Protein AF-A0A955N0M3-F1 (afdb_monomer)

Nearest PDB structures (foldseek):
  7ne9-assembly1_CCC  TM=6.932E-01  e=6.214E-04  Parasynechococcus marenigrum WH 8102
  7ne9-assembly1_DDD  TM=6.493E-01  e=1.982E-03  Parasynechococcus marenigrum WH 8102
  5nbc-assembly1_C  TM=6.525E-01  e=3.421E-03  Francisella tularensis
  2rgv-assembly1_A  TM=7.188E-01  e=2.837E-02  Bacillus subtilis
  8fr8-assembly1_H  TM=5.481E-01  e=6.659E+00  Mycolicibacterium smegmatis MC2 155

Sequence (55 aa):
YEMNGKRHHHHFVCRVCGRVFDIEGCPGQIEAMTPKGFLVEDHEIFLYGRCEECR

Radius of gyration: 14.5 Å; Cα contacts (8 Å, |Δi|>4): 60; chains: 1; bounding box: 27×32×39 Å

Solvent-accessible surface area (backbone atoms only — not comparable to full-atom values): 3835 Å² total; per-residue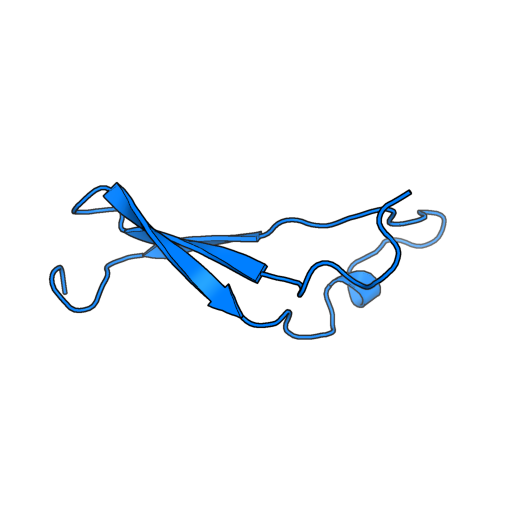 (Å²): 136,88,80,78,81,75,76,58,59,29,40,34,35,19,77,79,82,64,51,74,42,83,39,82,60,69,78,93,49,64,76,77,69,57,59,91,95,66,84,85,89,78,88,85,53,80,46,77,49,64,45,85,94,64,105

pLDDT: mean 78.16, std 16.76, range [34.84, 97.06]

Structure (mmCIF, N/CA/C/O backbone):
data_AF-A0A955N0M3-F1
#
_entry.id   AF-A0A955N0M3-F1
#
loop_
_atom_site.group_PDB
_atom_site.id
_atom_site.type_symbol
_atom_site.label_atom_id
_atom_site.label_alt_id
_atom_site.label_comp_id
_atom_site.label_asym_id
_atom_site.label_entity_id
_atom_site.label_seq_id
_atom_site.pdbx_PDB_ins_code
_atom_site.Cartn_x
_atom_site.Cartn_y
_atom_site.Cartn_z
_atom_site.occupancy
_atom_site.B_iso_or_equiv
_atom_site.auth_seq_id
_atom_site.auth_comp_id
_atom_site.auth_asym_id
_atom_site.auth_atom_id
_atom_site.pdbx_PDB_model_num
ATOM 1 N N . TYR A 1 1 ? 11.833 25.163 -4.460 1.00 37.84 1 TYR A N 1
ATOM 2 C CA . TYR A 1 1 ? 12.847 24.101 -4.551 1.00 37.84 1 TYR A CA 1
ATOM 3 C C . TYR A 1 1 ? 13.063 23.564 -3.152 1.00 37.84 1 TYR A C 1
ATOM 5 O O . TYR A 1 1 ? 13.770 24.193 -2.379 1.00 37.84 1 TYR A O 1
ATOM 13 N N . GLU A 1 2 ? 12.395 22.467 -2.801 1.00 34.84 2 GLU A N 1
ATOM 14 C CA . GLU A 1 2 ? 12.767 21.697 -1.613 1.00 34.84 2 GLU A CA 1
ATOM 15 C C . GLU A 1 2 ? 13.883 20.738 -2.035 1.00 34.84 2 GLU A C 1
ATOM 17 O O . GLU A 1 2 ? 13.668 19.795 -2.792 1.00 34.84 2 GLU A O 1
ATOM 22 N N . MET A 1 3 ? 15.108 21.080 -1.636 1.00 47.16 3 MET A N 1
ATOM 23 C CA . MET A 1 3 ? 16.251 20.173 -1.605 1.00 47.16 3 MET A CA 1
ATOM 24 C C . MET A 1 3 ? 16.168 19.340 -0.317 1.00 47.16 3 MET A C 1
ATOM 26 O O . MET A 1 3 ? 15.731 19.861 0.704 1.00 47.16 3 MET A O 1
ATOM 30 N N . ASN A 1 4 ? 16.685 18.111 -0.371 1.00 38.69 4 ASN A N 1
ATOM 31 C CA . ASN A 1 4 ? 16.797 17.082 0.677 1.00 38.69 4 ASN A CA 1
ATOM 32 C C . ASN A 1 4 ? 15.678 16.044 0.745 1.00 38.69 4 ASN A C 1
ATOM 34 O O . ASN A 1 4 ? 14.521 16.341 1.017 1.00 38.69 4 ASN A O 1
ATOM 38 N N . GLY A 1 5 ? 16.116 14.794 0.549 1.00 44.66 5 GLY A N 1
ATOM 39 C CA . GLY A 1 5 ? 15.347 13.562 0.574 1.00 44.66 5 GLY A CA 1
ATOM 40 C C . GLY A 1 5 ? 14.204 13.577 1.573 1.00 44.66 5 GLY A C 1
ATOM 41 O O . GLY A 1 5 ? 14.417 13.524 2.786 1.00 44.66 5 GLY A O 1
ATOM 42 N N . LYS A 1 6 ? 12.983 13.581 1.030 1.00 47.41 6 LYS A N 1
ATOM 43 C CA . LYS A 1 6 ? 11.810 13.123 1.762 1.00 47.41 6 LYS A CA 1
ATOM 44 C C . LYS A 1 6 ? 12.189 11.771 2.346 1.00 47.41 6 LYS A C 1
ATOM 46 O O . LYS A 1 6 ? 12.460 10.831 1.600 1.00 47.41 6 LYS A O 1
ATOM 51 N N . ARG A 1 7 ? 12.316 11.717 3.673 1.00 54.44 7 ARG A N 1
ATOM 52 C CA . ARG A 1 7 ? 12.562 10.477 4.409 1.00 54.44 7 ARG A CA 1
ATOM 53 C C . ARG A 1 7 ? 11.538 9.482 3.886 1.00 54.44 7 ARG A C 1
ATOM 55 O O . ARG A 1 7 ? 10.339 9.740 3.979 1.00 54.44 7 ARG A O 1
ATOM 62 N N . HIS A 1 8 ? 12.030 8.434 3.238 1.00 66.38 8 HIS A N 1
ATOM 63 C CA . HIS A 1 8 ? 11.192 7.432 2.614 1.00 66.38 8 HIS A CA 1
ATOM 64 C C . HIS A 1 8 ? 10.341 6.787 3.716 1.00 66.38 8 HIS A C 1
ATOM 66 O O . HIS A 1 8 ? 10.884 6.089 4.576 1.00 66.38 8 HIS A O 1
ATOM 72 N N . HIS A 1 9 ? 9.045 7.091 3.737 1.00 72.56 9 HIS A N 1
ATOM 73 C CA . HIS A 1 9 ? 8.094 6.574 4.715 1.00 72.56 9 HIS A CA 1
ATOM 74 C C . HIS A 1 9 ? 7.015 5.775 3.997 1.00 72.56 9 HIS A C 1
ATOM 76 O O . HIS A 1 9 ? 6.620 6.097 2.879 1.00 72.56 9 HIS A O 1
ATOM 82 N N . HIS A 1 10 ? 6.573 4.702 4.637 1.00 81.38 10 HIS A N 1
ATOM 83 C CA . HIS A 1 10 ? 5.483 3.853 4.177 1.00 81.38 10 HIS A CA 1
ATOM 84 C C . HIS A 1 10 ? 4.277 4.047 5.070 1.00 81.38 10 HIS A C 1
ATOM 86 O O . HIS A 1 10 ? 4.407 4.437 6.228 1.00 81.38 10 HIS A O 1
ATOM 92 N N . HIS A 1 11 ? 3.106 3.704 4.557 1.00 89.50 11 HIS A N 1
ATOM 93 C CA . HIS A 1 11 ? 1.875 3.783 5.322 1.00 89.50 11 HIS A CA 1
ATOM 94 C C . HIS A 1 11 ? 1.442 2.381 5.747 1.00 89.50 11 HIS A C 1
ATOM 96 O O . HIS A 1 11 ? 1.329 1.473 4.925 1.00 89.50 11 HIS A O 1
ATOM 102 N N . PHE A 1 12 ? 1.140 2.191 7.026 1.00 90.56 12 PHE A N 1
ATOM 103 C CA . PHE A 1 12 ? 0.427 1.017 7.518 1.00 90.56 12 PHE A CA 1
ATOM 104 C C . PHE A 1 12 ? -1.000 1.381 7.887 1.00 90.56 12 PHE A C 1
ATOM 106 O O . PHE A 1 12 ? -1.232 2.305 8.657 1.00 90.56 12 PHE A O 1
ATOM 113 N N . VAL A 1 13 ? -1.964 0.615 7.392 1.00 94.75 13 VAL A N 1
ATOM 114 C CA . VAL A 1 13 ? -3.390 0.835 7.619 1.00 94.75 13 VAL A CA 1
ATOM 115 C C . VAL A 1 13 ? -3.974 -0.329 8.413 1.00 94.75 13 VAL A C 1
ATOM 117 O O . VAL A 1 13 ? -3.985 -1.485 7.969 1.00 94.75 13 VAL A O 1
ATOM 120 N N . CYS A 1 14 ? -4.523 -0.026 9.588 1.00 96.62 14 CYS A N 1
ATOM 121 C CA . CYS A 1 14 ? -5.259 -1.002 10.378 1.00 96.62 14 CYS A CA 1
ATOM 122 C C . CYS A 1 14 ? -6.629 -1.282 9.742 1.00 96.62 14 CYS A C 1
ATOM 124 O O . CYS A 1 14 ? -7.467 -0.394 9.622 1.00 96.62 14 CYS A O 1
ATOM 126 N N . ARG A 1 15 ? -6.904 -2.539 9.397 1.00 95.94 15 ARG A N 1
ATOM 127 C CA . ARG A 1 15 ? -8.179 -2.993 8.818 1.00 95.94 15 ARG A CA 1
ATOM 128 C C . ARG A 1 15 ? -9.338 -3.032 9.819 1.00 95.94 15 ARG A C 1
ATOM 130 O O . ARG A 1 15 ? -10.468 -3.234 9.398 1.00 95.94 15 ARG A O 1
ATOM 137 N N . VAL A 1 16 ? -9.06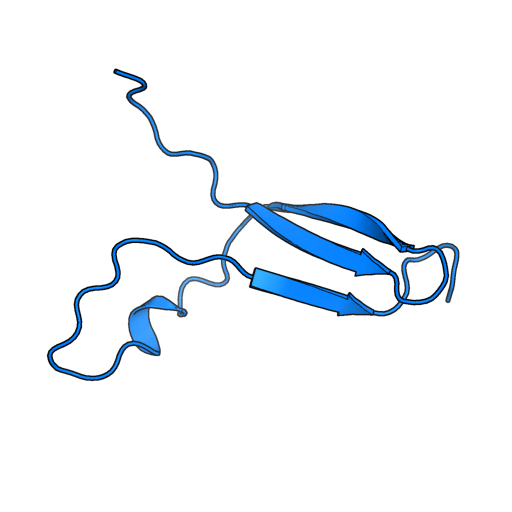6 -2.872 11.115 1.00 97.06 16 VAL A N 1
ATOM 138 C CA . VAL A 1 16 ? -10.086 -2.917 12.176 1.00 97.06 16 VAL A CA 1
ATOM 139 C C . VAL A 1 16 ? -10.533 -1.510 12.564 1.00 97.06 16 VAL A C 1
ATOM 141 O O . VAL A 1 16 ? -11.717 -1.210 12.497 1.00 97.06 16 VAL A O 1
ATOM 144 N N . CYS A 1 17 ? -9.595 -0.633 12.932 1.00 96.81 17 CYS A N 1
ATOM 145 C CA . CYS A 1 17 ? -9.913 0.735 13.354 1.00 96.81 17 CYS A CA 1
ATOM 146 C C . CYS A 1 17 ? -9.709 1.794 12.262 1.00 96.81 17 CYS A C 1
ATOM 148 O O . CYS A 1 17 ? -10.032 2.955 12.484 1.00 96.81 17 CYS A O 1
ATOM 150 N N . GLY A 1 18 ? -9.141 1.432 11.108 1.00 94.31 18 GLY A N 1
ATOM 151 C CA . GLY A 1 18 ? -8.895 2.359 9.998 1.00 94.31 18 GLY A CA 1
ATOM 152 C C . GLY A 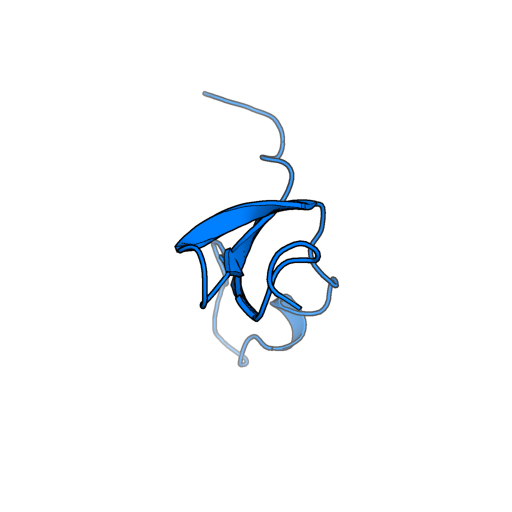1 18 ? -7.723 3.323 10.204 1.00 94.31 18 GLY A C 1
ATOM 153 O O . GLY A 1 18 ? -7.440 4.115 9.311 1.00 94.31 18 GLY A O 1
ATOM 154 N N . ARG A 1 19 ? -7.031 3.277 11.352 1.00 94.81 19 ARG A N 1
ATOM 155 C CA . ARG A 1 19 ? -5.893 4.166 11.628 1.00 94.81 19 ARG A CA 1
ATOM 156 C C . ARG A 1 19 ? -4.727 3.904 10.678 1.00 94.81 19 ARG A C 1
ATOM 158 O O . ARG A 1 19 ? -4.421 2.746 10.381 1.00 94.81 19 ARG A O 1
ATOM 165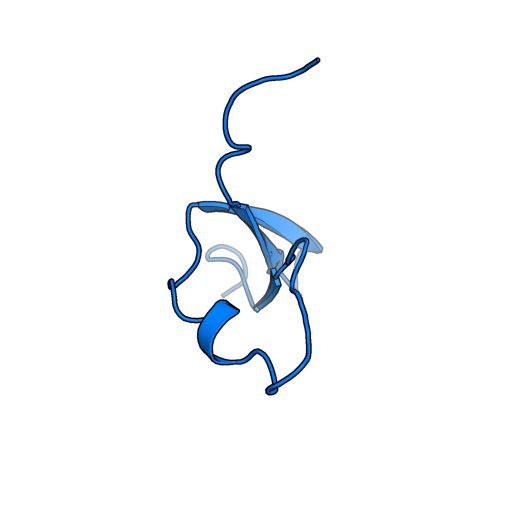 N N . VAL A 1 20 ? -4.089 4.993 10.253 1.00 92.75 20 VAL A N 1
ATOM 166 C CA . VAL A 1 20 ? -2.893 5.005 9.407 1.00 92.75 20 VAL A CA 1
ATOM 167 C C . VAL A 1 20 ? -1.682 5.350 10.269 1.00 92.75 20 VAL A C 1
ATOM 169 O O . VAL A 1 20 ? -1.767 6.230 11.123 1.00 92.75 20 VAL A O 1
ATOM 172 N N . PHE A 1 21 ? -0.587 4.630 10.064 1.00 89.31 21 PHE A N 1
ATOM 173 C CA . PHE A 1 21 ? 0.662 4.768 10.801 1.00 89.31 21 PHE A CA 1
ATOM 174 C C . PHE A 1 21 ? 1.806 4.941 9.808 1.00 89.31 21 PHE A C 1
ATOM 176 O O . PHE A 1 21 ? 1.925 4.143 8.876 1.00 89.31 21 PHE A O 1
ATOM 183 N N . ASP A 1 22 ? 2.653 5.939 10.038 1.00 86.81 22 ASP A N 1
ATOM 184 C CA . ASP A 1 22 ? 3.854 6.149 9.237 1.00 86.81 22 ASP A CA 1
ATOM 185 C C . ASP A 1 22 ? 4.955 5.204 9.713 1.00 86.81 22 ASP A C 1
ATOM 187 O O . ASP A 1 22 ? 5.274 5.127 10.903 1.00 86.81 22 ASP A O 1
ATOM 191 N N . ILE A 1 23 ? 5.535 4.467 8.775 1.00 82.88 23 ILE A N 1
ATOM 192 C CA . ILE A 1 23 ? 6.653 3.561 9.006 1.00 82.88 23 ILE A CA 1
ATOM 193 C C . ILE A 1 23 ? 7.876 4.158 8.336 1.00 82.88 23 ILE A C 1
ATOM 195 O O . ILE A 1 23 ? 7.866 4.459 7.145 1.00 82.88 23 ILE A O 1
ATOM 199 N N . GLU A 1 24 ? 8.946 4.318 9.105 1.00 75.62 24 GLU A N 1
ATOM 200 C CA . GLU A 1 24 ? 10.210 4.800 8.570 1.00 75.62 24 GLU A CA 1
ATOM 201 C C . GLU A 1 24 ? 10.970 3.674 7.863 1.00 75.62 24 GLU A C 1
ATOM 203 O O . GLU A 1 24 ? 11.225 2.619 8.445 1.00 75.62 24 GLU A O 1
ATOM 208 N N . GLY A 1 25 ? 11.413 3.947 6.636 1.00 64.62 25 GLY A N 1
ATOM 209 C CA . GLY A 1 25 ? 12.382 3.121 5.932 1.00 64.62 25 GLY A CA 1
ATOM 210 C C . GLY A 1 25 ? 11.772 2.157 4.922 1.00 64.62 25 GLY A C 1
ATOM 211 O O . GLY A 1 25 ? 10.781 1.478 5.169 1.00 64.62 25 GLY A O 1
ATOM 212 N N . CYS A 1 26 ? 12.438 2.068 3.774 1.00 63.78 26 CYS A N 1
ATOM 213 C CA . CYS A 1 26 ? 12.190 1.031 2.791 1.00 63.78 26 CYS A CA 1
ATOM 214 C C . CYS A 1 26 ? 13.132 -0.156 3.040 1.00 63.78 26 CYS A C 1
ATOM 216 O O . CYS A 1 26 ? 14.335 0.068 3.214 1.00 63.78 26 CYS A O 1
ATOM 218 N N . PRO A 1 27 ? 12.652 -1.416 3.034 1.00 63.28 27 PRO A N 1
ATOM 219 C CA . PRO A 1 27 ? 13.549 -2.546 2.852 1.00 63.28 27 PRO A CA 1
ATOM 220 C C . PRO A 1 27 ? 14.164 -2.370 1.461 1.00 63.28 27 PRO A C 1
ATOM 222 O O . PRO A 1 27 ? 13.449 -2.480 0.472 1.00 63.28 27 PRO A O 1
ATOM 225 N N . GLY A 1 28 ? 15.448 -2.004 1.395 1.00 59.53 28 GLY A N 1
ATOM 226 C CA . GLY A 1 28 ? 16.147 -1.451 0.220 1.00 59.53 28 GLY A CA 1
ATOM 227 C C . GLY A 1 28 ? 16.278 -2.353 -1.019 1.00 59.53 28 GLY A C 1
ATOM 228 O O . GLY A 1 28 ? 17.332 -2.390 -1.639 1.00 59.53 28 GLY A O 1
ATOM 229 N N . GLN A 1 29 ? 15.238 -3.102 -1.380 1.00 63.38 29 GLN A N 1
ATOM 230 C CA . GLN A 1 29 ? 15.172 -4.033 -2.502 1.00 63.38 29 GLN A CA 1
ATOM 231 C C . GLN A 1 29 ? 14.018 -3.745 -3.470 1.00 63.38 29 GLN A C 1
ATOM 233 O O . GLN A 1 29 ? 13.843 -4.495 -4.425 1.00 63.38 29 GLN A O 1
ATOM 238 N N . ILE A 1 30 ? 13.237 -2.677 -3.291 1.00 68.56 30 ILE A N 1
ATOM 239 C CA . ILE A 1 30 ? 12.126 -2.378 -4.219 1.00 68.56 30 ILE A CA 1
ATOM 240 C C . ILE A 1 30 ? 12.638 -2.037 -5.609 1.00 68.56 30 ILE A C 1
ATOM 242 O O . ILE A 1 30 ? 12.100 -2.513 -6.603 1.00 68.56 30 ILE A O 1
ATOM 246 N N . GLU A 1 31 ? 13.758 -1.327 -5.683 1.00 68.31 31 GLU A N 1
ATOM 247 C CA . GLU A 1 31 ? 14.454 -1.064 -6.941 1.00 68.31 31 GLU A CA 1
ATOM 248 C C . GLU A 1 31 ? 14.868 -2.366 -7.646 1.00 68.31 31 GLU A C 1
ATOM 250 O O . GLU A 1 31 ? 14.802 -2.447 -8.872 1.00 68.31 31 GLU A O 1
ATOM 255 N N . ALA A 1 32 ? 15.199 -3.422 -6.893 1.00 72.31 32 ALA A N 1
ATOM 256 C CA . ALA A 1 32 ? 15.541 -4.735 -7.443 1.00 72.31 32 ALA A CA 1
ATOM 257 C C . ALA A 1 32 ? 14.330 -5.486 -8.029 1.00 72.31 32 ALA A C 1
ATOM 259 O O . ALA A 1 32 ? 14.514 -6.457 -8.763 1.00 72.31 32 ALA A O 1
ATOM 260 N N . MET A 1 33 ? 13.102 -5.039 -7.745 1.00 77.19 33 MET A N 1
ATOM 261 C CA . MET A 1 33 ? 11.882 -5.546 -8.380 1.00 77.19 33 MET A CA 1
ATOM 262 C C . MET A 1 33 ? 11.593 -4.875 -9.730 1.00 77.19 33 MET A C 1
ATOM 264 O O . MET A 1 33 ? 10.667 -5.290 -10.428 1.00 77.19 33 MET A O 1
ATOM 268 N N . THR A 1 34 ? 12.373 -3.863 -10.120 1.00 81.94 34 THR A N 1
ATOM 269 C CA . THR A 1 34 ? 12.178 -3.139 -11.380 1.00 81.94 34 THR A CA 1
ATOM 270 C C . THR A 1 34 ? 12.534 -4.027 -12.575 1.00 81.94 34 THR A C 1
ATOM 272 O O . THR A 1 34 ? 13.679 -4.479 -12.688 1.00 81.94 34 THR A O 1
ATOM 275 N N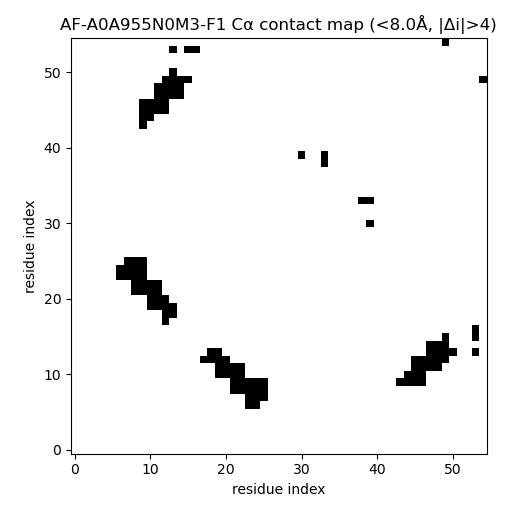 . PRO A 1 35 ? 11.601 -4.270 -13.515 1.00 83.75 35 PRO A N 1
ATOM 276 C CA . PRO A 1 35 ? 11.914 -4.981 -14.747 1.00 83.75 35 PRO A CA 1
ATOM 277 C C . PRO A 1 35 ? 12.958 -4.230 -15.582 1.00 83.75 35 PRO A C 1
ATOM 279 O O . PRO A 1 35 ? 13.014 -3.000 -15.595 1.00 83.75 35 PRO A O 1
ATOM 282 N N . LYS A 1 36 ? 13.775 -4.969 -16.339 1.00 85.06 36 LYS A N 1
ATOM 283 C CA . LYS A 1 36 ? 14.774 -4.354 -17.225 1.00 85.06 36 LYS A CA 1
ATOM 284 C C . LYS A 1 36 ? 14.099 -3.416 -18.233 1.00 85.06 36 LYS A C 1
ATOM 286 O O . LYS A 1 36 ? 13.119 -3.797 -18.866 1.00 85.06 36 LYS A O 1
ATOM 291 N N . GLY A 1 37 ? 14.671 -2.225 -18.409 1.00 87.75 37 GLY A N 1
ATOM 292 C CA . GLY A 1 37 ? 14.185 -1.210 -19.351 1.00 87.75 37 GLY A CA 1
ATOM 293 C C . GLY A 1 37 ? 13.221 -0.183 -18.753 1.00 87.75 37 GLY A C 1
ATOM 294 O O . GLY A 1 37 ? 12.800 0.719 -19.469 1.00 87.75 37 GLY A O 1
ATOM 295 N N . PHE A 1 38 ? 12.900 -0.287 -17.462 1.00 83.75 38 PHE A N 1
ATOM 296 C CA . PHE A 1 38 ? 12.065 0.677 -16.751 1.00 83.75 38 PHE A CA 1
ATOM 297 C C . PHE A 1 38 ? 12.925 1.557 -15.840 1.00 83.75 38 PHE A C 1
ATOM 299 O O . PHE A 1 38 ? 13.900 1.089 -15.252 1.00 83.75 38 PHE A O 1
ATOM 306 N N . LEU A 1 39 ? 12.551 2.832 -15.734 1.00 82.56 39 LEU A N 1
ATOM 307 C CA . LEU A 1 39 ? 13.121 3.795 -14.796 1.00 82.56 39 LEU A CA 1
ATOM 308 C C . LEU A 1 39 ? 12.085 4.051 -13.700 1.00 82.56 39 LEU A C 1
ATOM 310 O O . LEU A 1 39 ? 10.965 4.452 -14.006 1.00 82.56 39 LEU A O 1
ATOM 314 N N . VAL A 1 40 ? 12.442 3.797 -12.442 1.00 78.94 40 VAL A N 1
ATOM 315 C CA . VAL A 1 40 ? 11.576 4.100 -11.295 1.00 78.94 40 VAL A CA 1
ATOM 316 C C . VAL A 1 40 ? 11.854 5.525 -10.845 1.00 78.94 40 VAL A C 1
ATOM 318 O O . VAL A 1 40 ? 12.980 5.843 -10.475 1.00 78.94 40 VAL A O 1
ATOM 321 N N . GLU A 1 41 ? 10.830 6.372 -10.888 1.00 80.19 41 GLU A N 1
ATOM 322 C CA . GLU A 1 41 ? 10.920 7.761 -10.422 1.00 80.19 41 GLU A CA 1
ATOM 323 C C . GLU A 1 41 ? 10.501 7.910 -8.953 1.00 80.19 41 GLU A C 1
ATOM 325 O O . GLU A 1 41 ? 11.028 8.773 -8.256 1.00 80.19 41 GLU A O 1
ATOM 330 N N . ASP A 1 42 ? 9.588 7.058 -8.471 1.00 76.31 42 ASP A N 1
ATOM 331 C CA . ASP A 1 42 ? 9.116 7.047 -7.083 1.00 76.31 42 ASP A CA 1
ATOM 332 C C . ASP A 1 42 ? 8.477 5.691 -6.720 1.00 76.31 42 ASP A C 1
ATOM 334 O O . ASP A 1 42 ? 8.146 4.894 -7.606 1.00 76.31 42 ASP A O 1
ATOM 338 N N . HIS A 1 43 ? 8.284 5.422 -5.427 1.00 77.81 43 HIS A N 1
ATOM 339 C CA . HIS A 1 43 ? 7.476 4.298 -4.952 1.00 77.81 43 HIS A CA 1
ATOM 340 C C . HIS A 1 43 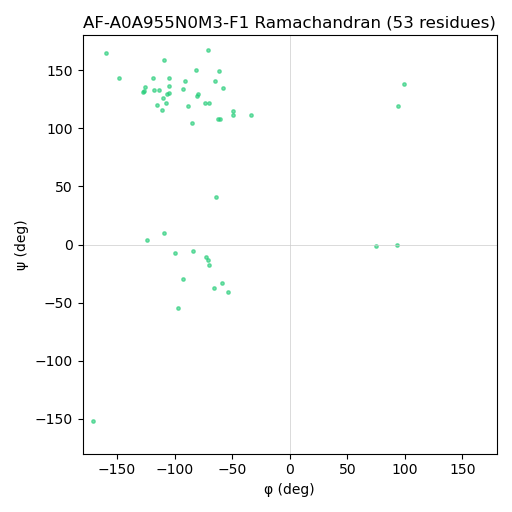? 6.774 4.594 -3.623 1.00 77.81 43 HIS A C 1
ATOM 342 O O . HIS A 1 43 ? 7.346 5.192 -2.717 1.00 77.81 43 HIS A O 1
ATOM 348 N N . GLU A 1 44 ? 5.550 4.084 -3.486 1.00 77.31 44 GLU A N 1
ATOM 349 C CA . GLU A 1 44 ? 4.748 4.165 -2.265 1.00 77.31 44 GLU A CA 1
ATOM 350 C C . GLU A 1 44 ? 4.299 2.757 -1.847 1.00 77.31 44 GLU A C 1
ATOM 352 O O . GLU A 1 44 ? 3.871 1.960 -2.688 1.00 77.31 44 GLU A O 1
ATOM 357 N N . ILE A 1 45 ? 4.394 2.435 -0.552 1.00 80.94 45 ILE A N 1
ATOM 358 C CA . ILE A 1 45 ? 3.921 1.156 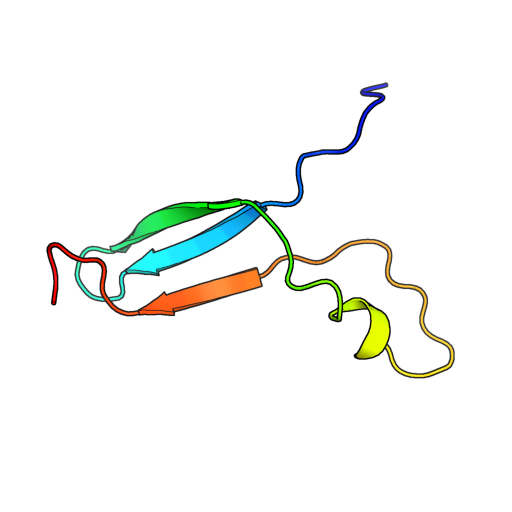-0.004 1.00 80.94 45 ILE A CA 1
ATOM 359 C C . ILE A 1 45 ? 2.812 1.389 1.005 1.00 80.94 45 ILE A C 1
ATOM 361 O O . ILE A 1 45 ? 2.962 2.156 1.957 1.00 80.94 45 ILE A O 1
ATOM 365 N N . PHE A 1 46 ? 1.749 0.604 0.840 1.00 85.75 46 PHE A N 1
ATOM 366 C CA . PHE A 1 46 ? 0.697 0.440 1.827 1.00 85.75 46 PHE A CA 1
ATOM 367 C C . PHE A 1 46 ?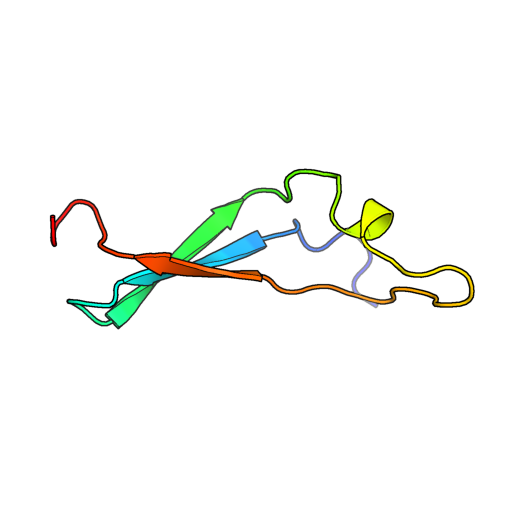 0.738 -0.965 2.418 1.00 85.75 46 PHE A C 1
ATOM 369 O O . PHE A 1 46 ? 0.484 -1.961 1.736 1.00 85.75 46 PHE A O 1
ATOM 376 N N . LEU A 1 47 ? 1.024 -1.045 3.711 1.00 88.56 47 LEU A N 1
ATOM 377 C CA . LEU A 1 47 ? 0.869 -2.258 4.496 1.00 88.56 47 LEU A CA 1
ATOM 378 C C . LEU A 1 47 ? -0.531 -2.284 5.110 1.00 88.56 47 LEU A C 1
ATOM 380 O O . LEU A 1 47 ? -1.042 -1.268 5.570 1.00 88.56 47 LEU A O 1
ATOM 384 N N . TYR A 1 48 ? -1.157 -3.456 5.150 1.00 93.75 48 TYR A N 1
ATOM 385 C CA . TYR A 1 48 ? -2.483 -3.624 5.738 1.00 93.75 48 TYR A CA 1
ATOM 386 C C . TYR A 1 48 ? -2.458 -4.728 6.784 1.00 93.75 48 TYR A C 1
ATOM 388 O O . TYR A 1 48 ? -1.989 -5.832 6.514 1.00 93.75 48 TYR A O 1
ATOM 396 N N . GLY A 1 49 ? -3.018 -4.462 7.960 1.00 93.44 49 GLY A N 1
ATOM 397 C CA . GLY A 1 49 ? -3.030 -5.442 9.043 1.00 93.44 49 GLY A CA 1
ATOM 398 C C . GLY A 1 49 ? -3.900 -5.023 10.217 1.00 93.44 49 GLY A C 1
ATOM 399 O O . GLY A 1 49 ? -4.879 -4.302 10.045 1.00 93.44 49 GLY A O 1
ATOM 400 N N . ARG A 1 50 ? -3.556 -5.484 11.419 1.00 96.38 50 ARG A N 1
ATOM 401 C CA . ARG A 1 50 ? -4.157 -5.0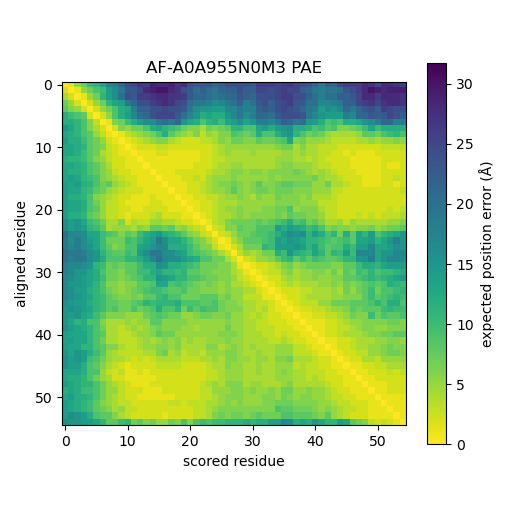21 12.677 1.00 96.38 50 ARG A CA 1
ATOM 402 C C . ARG A 1 50 ? -3.084 -4.293 13.480 1.00 96.38 50 ARG A C 1
ATOM 404 O O . ARG A 1 50 ? -1.973 -4.805 13.577 1.00 96.38 50 ARG A O 1
ATOM 411 N N . CYS A 1 51 ? -3.396 -3.111 14.010 1.00 94.69 51 CYS A N 1
ATOM 412 C CA . CYS A 1 51 ? -2.507 -2.441 14.960 1.00 94.69 51 CYS A CA 1
ATOM 413 C C . CYS A 1 51 ? -2.511 -3.181 16.307 1.00 94.69 51 CYS A C 1
ATOM 415 O O . CYS A 1 51 ? -3.382 -4.016 16.551 1.00 94.69 51 CYS A O 1
ATOM 417 N N . GLU A 1 52 ? -1.560 -2.852 17.180 1.00 93.94 52 GLU A N 1
ATOM 418 C CA . GLU A 1 52 ? -1.408 -3.479 18.500 1.00 93.94 52 GLU A CA 1
ATOM 419 C C . GLU A 1 52 ? -2.698 -3.432 19.336 1.00 93.94 52 GLU A C 1
ATOM 421 O O . GLU A 1 52 ? -3.093 -4.437 19.916 1.00 93.94 52 GLU A O 1
ATOM 426 N N . GLU A 1 53 ? -3.414 -2.307 19.307 1.00 94.88 53 GLU A N 1
ATOM 427 C CA . GLU A 1 53 ? -4.687 -2.132 20.021 1.00 94.88 53 GLU A CA 1
ATOM 428 C C . GLU A 1 53 ? -5.857 -2.943 19.432 1.00 94.88 53 GLU A C 1
ATOM 430 O O . GLU A 1 53 ? -6.884 -3.102 20.084 1.00 94.88 53 GLU A O 1
ATOM 435 N N . CYS A 1 54 ? -5.746 -3.417 18.189 1.00 94.38 54 CYS A N 1
ATOM 436 C CA . CYS A 1 54 ? -6.796 -4.169 17.493 1.00 94.38 54 CYS A CA 1
ATOM 437 C C . CYS A 1 54 ? -6.453 -5.652 17.305 1.00 94.38 54 CYS A C 1
ATOM 439 O O . CYS A 1 54 ? -7.117 -6.327 16.508 1.00 94.38 54 CYS A O 1
ATOM 441 N N . ARG A 1 55 ? -5.385 -6.136 17.947 1.00 82.62 55 ARG A N 1
ATOM 442 C CA . ARG A 1 55 ? -4.974 -7.536 17.863 1.00 82.62 55 ARG A CA 1
ATOM 443 C C . ARG A 1 55 ? -5.946 -8.455 18.594 1.00 82.62 55 ARG A C 1
ATOM 445 O O . ARG A 1 55 ? -6.335 -8.126 19.731 1.00 82.62 55 ARG A O 1
#

Foldseek 3Di:
DDDDDPQDWAWEAEPPPRDIDIHGDDPPCPVVVDDPPDDDPDDYDYHYHHDPVRD

Secondary structure (DSSP, 8-state):
---S----EEEEEETTT--EEEEE---TTSGGGPPTT--------EEEE--GGG-

Mean predicted aligned error: 7.69 Å